Protein AF-A0A7C9CG47-F1 (afdb_monomer)

Foldseek 3Di:
DDDPDDPDPVNVVLVPPPDDDDDDDDDDDDDDPDDDPDDDDDAPCVVLVAPFRLVVQVVVVVVVCPDPDDDPCNSSVVRVVVRVVVVQLCVQLVVQCVVVVHPDRDPVSSVCSVVVDD

InterPro domains:
  IPR002119 Histone H2A [PR00620] (40-62)
  IPR002119 Histone H2A [PR00620] (69-84)
  IPR002119 Histone H2A [PR00620] (84-97)
  IPR002119 Histone H2A [PR00620] (98-112)
  IPR002119 Histone H2A [PTHR23430] (24-118)
  IPR002119 Histone H2A [SM00414] (29-118)
  IPR007125 Core Histone H2A/H2B/H3 domain [PF00125] (38-115)
  IPR009072 Histone-fold [G3DSA:1.10.20.10] (27-118)
  IPR009072 Histone-fold [SSF47113] (26-118)
  IPR032458 Histone H2A conserved site [PS00046] (48-54)
  IPR061508 Histone H2A, histone fold [cd00074] (42-118)

Secondary structure (DSSP, 8-state):
--------HHHHHHHS--S----PPPP--------S-PPPPPPHHHHHT-SS-HHHHHHHHHHTTSSSS--SSHHHHHHHHHHHHHHHHHHHHHHHHHHTT-SS--HHHHHHHHHH--

Structure (mmCIF, N/CA/C/O backbone):
data_AF-A0A7C9CG47-F1
#
_entry.id   AF-A0A7C9CG47-F1
#
loop_
_atom_site.group_PDB
_atom_site.id
_atom_site.type_symbol
_atom_site.label_atom_id
_atom_site.label_alt_id
_atom_site.label_comp_id
_atom_site.label_asym_id
_atom_site.label_entity_id
_atom_site.label_seq_id
_atom_site.pdbx_PDB_ins_code
_atom_site.Cartn_x
_atom_site.Cartn_y
_atom_site.Cartn_z
_atom_site.occupancy
_atom_site.B_iso_or_equiv
_atom_site.auth_seq_id
_atom_site.auth_comp_id
_atom_site.auth_asym_id
_atom_site.auth_atom_id
_atom_site.pdbx_PDB_model_num
ATOM 1 N N . THR A 1 1 ? 18.712 20.660 28.683 1.00 41.97 1 THR A N 1
ATOM 2 C CA . THR A 1 1 ? 17.447 19.962 29.006 1.00 41.97 1 THR A CA 1
ATOM 3 C C . THR A 1 1 ? 16.340 20.671 28.264 1.00 41.97 1 THR A C 1
ATOM 5 O O . THR A 1 1 ? 16.331 21.889 28.309 1.00 41.97 1 THR A O 1
ATOM 8 N N . LEU A 1 2 ? 15.448 19.920 27.609 1.00 40.41 2 LEU A N 1
ATOM 9 C CA . LEU A 1 2 ? 14.334 20.372 26.754 1.00 40.41 2 LEU A CA 1
ATOM 10 C C . LEU A 1 2 ? 14.642 20.391 25.244 1.00 40.41 2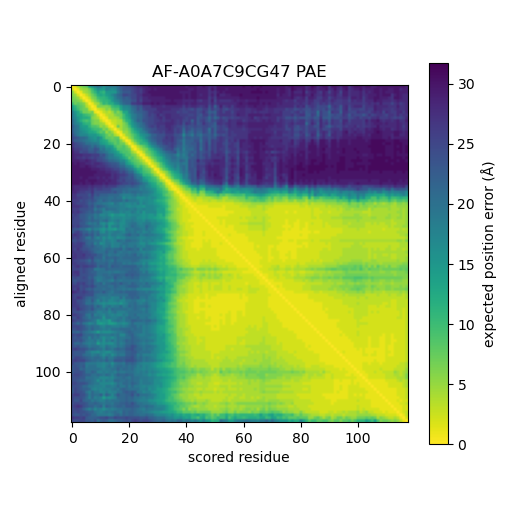 LEU A C 1
ATOM 12 O O . LEU A 1 2 ? 15.723 20.772 24.818 1.00 40.41 2 LEU A O 1
ATOM 16 N N . PHE A 1 3 ? 13.644 19.945 24.476 1.00 37.84 3 PHE A N 1
ATOM 17 C CA . PHE A 1 3 ? 13.594 19.740 23.023 1.00 37.84 3 PHE A CA 1
ATOM 18 C C . PHE A 1 3 ? 14.289 18.498 22.442 1.00 37.84 3 PHE A C 1
ATOM 20 O O . PHE A 1 3 ? 15.214 18.577 21.641 1.00 37.84 3 PHE A O 1
ATOM 27 N N . ARG A 1 4 ? 13.703 17.320 22.702 1.00 45.50 4 ARG A N 1
ATOM 28 C CA . ARG A 1 4 ? 13.650 16.269 21.674 1.00 45.50 4 ARG A CA 1
ATOM 29 C C . ARG A 1 4 ? 12.192 16.004 21.318 1.00 45.50 4 ARG A C 1
ATOM 31 O O . ARG A 1 4 ? 11.478 15.259 21.979 1.00 45.50 4 ARG A O 1
ATOM 38 N N . SER A 1 5 ? 11.776 16.746 20.299 1.00 40.72 5 SER A N 1
ATOM 39 C CA . SER A 1 5 ? 10.494 16.684 19.615 1.00 40.72 5 SER A CA 1
ATOM 40 C C . SER A 1 5 ? 10.100 15.243 19.282 1.00 40.72 5 SER A C 1
ATOM 42 O O . SER A 1 5 ? 10.870 14.510 18.664 1.00 40.72 5 SER A O 1
ATOM 44 N N . LYS A 1 6 ? 8.905 14.861 19.742 1.00 44.50 6 LYS A N 1
ATOM 45 C CA . LYS A 1 6 ? 7.902 14.02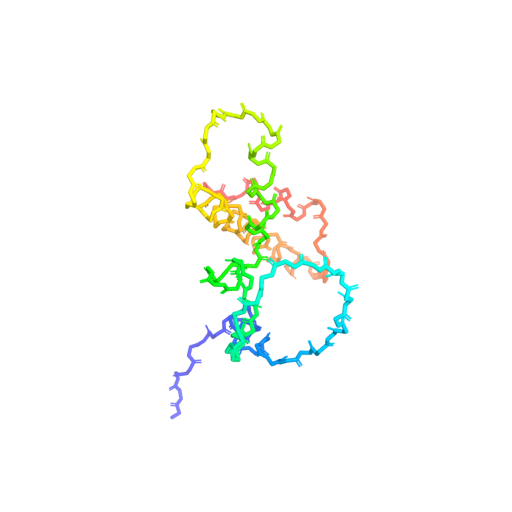4 19.066 1.00 44.50 6 LYS A CA 1
ATOM 46 C C . LYS A 1 6 ? 8.423 13.191 17.876 1.00 44.50 6 LYS A C 1
ATOM 48 O O . LYS A 1 6 ? 8.046 13.433 16.735 1.00 44.50 6 LYS A O 1
ATOM 53 N N . LYS A 1 7 ? 9.237 12.161 18.136 1.00 47.50 7 LYS A N 1
ATOM 54 C CA . LYS A 1 7 ? 9.353 11.022 17.214 1.00 47.50 7 LYS A CA 1
ATOM 55 C C . LYS A 1 7 ? 8.089 10.187 17.405 1.00 47.50 7 LYS A C 1
ATOM 57 O O . LYS A 1 7 ? 7.902 9.563 18.448 1.00 47.50 7 LYS A O 1
ATOM 62 N N . THR A 1 8 ? 7.196 10.241 16.426 1.00 43.75 8 THR A N 1
ATOM 63 C CA . THR A 1 8 ? 6.072 9.314 16.299 1.00 43.75 8 THR A CA 1
ATOM 64 C C . THR A 1 8 ? 6.596 7.873 16.415 1.00 43.75 8 THR A C 1
ATOM 66 O O . THR A 1 8 ? 7.671 7.562 15.889 1.00 43.75 8 THR A O 1
ATOM 69 N N . PRO A 1 9 ? 5.884 6.966 17.107 1.00 50.19 9 PRO A N 1
ATOM 70 C CA . PRO A 1 9 ? 6.359 5.595 17.312 1.00 50.19 9 PRO A CA 1
ATOM 71 C C . PRO A 1 9 ? 6.535 4.820 15.994 1.00 50.19 9 PRO A C 1
ATOM 73 O O . PRO A 1 9 ? 7.292 3.855 15.950 1.00 50.19 9 PRO A O 1
ATOM 76 N N . PHE A 1 10 ? 5.907 5.273 14.904 1.00 47.38 10 PHE A N 1
ATOM 77 C CA . PHE A 1 10 ? 6.063 4.689 13.572 1.00 47.38 10 PHE A CA 1
ATOM 78 C C . PHE A 1 10 ? 7.439 4.948 12.938 1.00 47.38 10 PHE A C 1
ATOM 80 O O . PHE A 1 10 ? 7.981 4.056 12.289 1.00 47.38 10 PHE A O 1
ATOM 87 N N . ALA A 1 11 ? 8.056 6.114 13.169 1.00 47.50 11 ALA A N 1
ATOM 88 C CA . ALA A 1 11 ? 9.354 6.446 12.571 1.00 47.50 11 ALA A CA 1
ATOM 89 C C . ALA A 1 11 ? 10.523 5.681 13.220 1.00 47.50 11 ALA A C 1
ATOM 91 O O . ALA A 1 11 ? 11.496 5.345 12.551 1.00 47.50 11 ALA A O 1
ATOM 92 N N . ILE A 1 12 ? 10.421 5.357 14.515 1.00 48.59 12 ILE A N 1
ATOM 93 C CA . ILE A 1 12 ? 11.455 4.590 15.234 1.00 48.59 12 ILE A CA 1
ATOM 94 C C . ILE A 1 12 ? 11.430 3.110 14.826 1.00 48.59 12 ILE A C 1
ATOM 96 O O . ILE A 1 12 ? 12.478 2.471 14.766 1.00 48.59 12 ILE A O 1
ATOM 100 N N . LEU A 1 13 ? 10.256 2.570 14.483 1.00 47.31 13 LEU A N 1
ATOM 101 C CA . LEU A 1 13 ? 10.136 1.178 14.046 1.00 47.31 13 LEU A CA 1
ATOM 102 C C . LEU A 1 13 ? 10.713 0.940 12.638 1.00 47.31 13 LEU A C 1
ATOM 104 O O . LEU A 1 13 ? 11.102 -0.182 12.321 1.00 47.31 13 LEU A O 1
ATOM 108 N N . LEU A 1 14 ? 10.799 1.985 11.808 1.00 50.12 14 LEU A N 1
ATOM 109 C CA . LEU A 1 14 ? 11.407 1.909 10.477 1.00 50.12 14 LEU A CA 1
ATOM 110 C C . LEU A 1 14 ? 12.948 1.899 10.541 1.00 50.12 14 LEU A C 1
ATOM 112 O O . LEU A 1 14 ? 13.593 1.293 9.692 1.00 50.12 14 LEU A O 1
ATOM 116 N N . GLU A 1 15 ? 13.536 2.525 11.566 1.00 43.88 15 GLU A N 1
ATOM 117 C CA . GLU A 1 15 ? 14.994 2.647 11.740 1.00 43.88 15 GLU A CA 1
ATOM 118 C C . GLU A 1 15 ? 15.625 1.366 12.340 1.00 43.88 15 GLU A C 1
ATOM 120 O O . GLU A 1 15 ? 16.807 1.105 12.139 1.00 43.88 15 GLU A O 1
ATOM 125 N N . LEU A 1 16 ? 14.833 0.526 13.025 1.00 41.28 16 LEU A N 1
ATOM 126 C CA . LEU A 1 16 ? 15.302 -0.652 13.781 1.00 41.28 16 LEU A CA 1
ATOM 127 C C . LEU A 1 16 ? 15.083 -2.018 13.102 1.00 41.28 16 LEU A C 1
ATOM 129 O O . LEU A 1 16 ? 15.529 -3.034 13.628 1.00 41.28 16 LEU A O 1
ATOM 133 N N . ALA A 1 17 ? 14.427 -2.087 11.940 1.00 44.41 17 ALA A N 1
ATOM 134 C CA . ALA A 1 17 ? 14.085 -3.363 11.292 1.00 44.41 17 ALA A CA 1
ATOM 135 C C . ALA A 1 17 ? 15.048 -3.791 10.161 1.00 44.41 17 ALA A C 1
ATOM 137 O O . ALA A 1 17 ? 14.662 -4.565 9.281 1.00 44.41 17 ALA A O 1
ATOM 138 N N . MET A 1 18 ? 16.292 -3.297 10.154 1.00 49.38 18 MET A N 1
ATOM 139 C CA . MET A 1 18 ? 17.289 -3.605 9.114 1.00 49.38 18 MET A CA 1
ATOM 140 C C . MET A 1 18 ? 18.411 -4.560 9.546 1.00 49.38 18 MET A C 1
ATOM 142 O O . MET A 1 18 ? 19.398 -4.677 8.821 1.00 49.38 18 MET A O 1
ATOM 146 N N . ASP A 1 19 ? 18.238 -5.319 10.633 1.00 41.38 19 ASP A N 1
ATOM 147 C CA . ASP A 1 19 ? 19.181 -6.380 10.999 1.00 41.38 19 ASP A CA 1
ATOM 148 C C . ASP A 1 19 ? 18.699 -7.786 10.604 1.00 41.38 19 ASP A C 1
ATOM 150 O O . ASP A 1 19 ? 17.600 -8.251 10.900 1.00 41.38 19 ASP A O 1
ATOM 154 N N . SER A 1 20 ? 19.589 -8.436 9.858 1.00 46.22 20 SER A N 1
ATOM 155 C CA . SER A 1 20 ? 19.587 -9.784 9.295 1.00 46.22 20 SER A CA 1
ATOM 156 C C . SER A 1 20 ? 18.707 -10.853 9.958 1.00 46.22 20 SER A C 1
ATOM 158 O O . SER A 1 20 ? 18.875 -11.166 11.133 1.00 46.22 20 SER A O 1
ATOM 160 N N . THR A 1 21 ? 17.961 -11.604 9.140 1.00 36.50 21 THR A N 1
ATOM 161 C CA . THR A 1 21 ? 17.659 -13.019 9.420 1.00 36.50 21 THR A CA 1
ATOM 162 C C . THR A 1 21 ? 17.827 -13.870 8.159 1.00 36.50 21 THR A C 1
ATOM 164 O O . THR A 1 21 ? 17.331 -13.561 7.075 1.00 36.50 21 THR A O 1
ATOM 167 N N . GLY A 1 22 ? 18.642 -14.919 8.292 1.00 41.53 22 GLY A N 1
ATOM 168 C CA . GLY A 1 22 ? 18.981 -15.864 7.235 1.00 41.53 22 GLY A CA 1
ATOM 169 C C . GLY A 1 22 ? 17.857 -16.854 6.926 1.00 41.53 22 GLY A C 1
ATOM 170 O O . GLY A 1 22 ? 17.050 -17.204 7.780 1.00 41.53 22 GLY A O 1
ATOM 171 N N . GLY A 1 23 ? 17.846 -17.353 5.688 1.00 34.09 23 GLY A N 1
ATOM 172 C CA . GLY A 1 23 ? 16.915 -18.382 5.226 1.00 34.09 23 GLY A CA 1
ATOM 173 C C . GLY A 1 23 ? 17.447 -19.113 3.991 1.00 34.09 23 GLY A C 1
ATOM 174 O O . GLY A 1 23 ? 17.855 -18.490 3.016 1.00 34.09 23 GLY A O 1
ATOM 175 N N . LYS A 1 24 ? 17.479 -20.448 4.083 1.00 39.62 24 LYS A N 1
ATOM 176 C CA . LYS A 1 24 ? 18.140 -21.439 3.211 1.00 39.62 24 LYS A CA 1
ATOM 177 C C . LYS A 1 24 ? 17.923 -21.254 1.699 1.00 39.62 24 LYS A C 1
ATOM 179 O O . LYS A 1 24 ? 16.797 -21.198 1.210 1.00 39.62 24 LYS A O 1
ATOM 184 N N . ALA A 1 25 ? 19.025 -21.312 0.948 1.00 38.38 25 ALA A N 1
ATOM 185 C CA . ALA A 1 25 ? 19.037 -21.399 -0.509 1.00 38.38 25 ALA A CA 1
ATOM 186 C C . ALA A 1 25 ? 18.516 -22.767 -0.995 1.00 38.38 25 ALA A C 1
ATOM 188 O O . ALA A 1 25 ? 19.114 -23.802 -0.700 1.00 38.38 25 ALA A O 1
ATOM 189 N N . LYS A 1 26 ? 17.436 -22.782 -1.790 1.00 43.19 26 LYS A N 1
ATOM 190 C CA . LYS A 1 26 ? 17.081 -23.937 -2.629 1.00 43.19 26 LYS A CA 1
ATOM 191 C C . LYS A 1 26 ? 17.824 -23.833 -3.963 1.00 43.19 26 LYS A C 1
ATOM 193 O O . LYS A 1 26 ? 17.661 -22.871 -4.709 1.00 43.19 26 LYS A O 1
ATOM 198 N N . LYS A 1 27 ? 18.663 -24.836 -4.222 1.00 44.06 27 LYS A N 1
ATOM 199 C CA . LYS A 1 27 ? 19.466 -25.036 -5.433 1.00 44.06 27 LYS A CA 1
ATOM 200 C C . LYS A 1 27 ? 18.552 -25.510 -6.573 1.00 44.06 27 LYS A C 1
ATOM 202 O O . LYS A 1 27 ? 17.894 -26.534 -6.434 1.00 44.06 27 LYS A O 1
ATOM 207 N N . GLY A 1 28 ? 18.532 -24.777 -7.683 1.00 39.66 28 GLY A N 1
ATOM 208 C CA . GLY A 1 28 ? 17.949 -25.177 -8.967 1.00 39.66 28 GLY A CA 1
ATOM 209 C C . GLY A 1 28 ? 18.951 -24.839 -10.071 1.00 39.66 28 GLY A C 1
ATOM 210 O 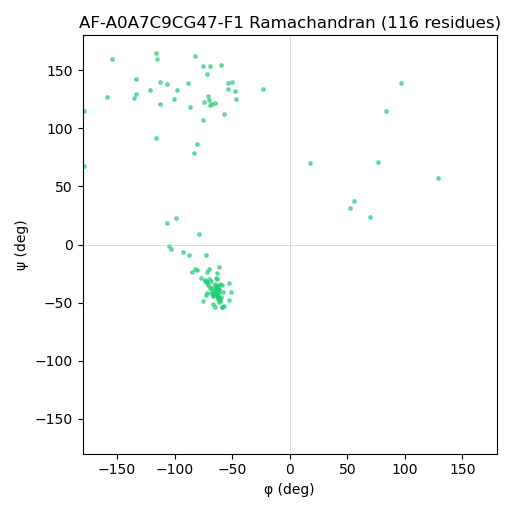O . GLY A 1 28 ? 19.540 -23.759 -10.052 1.00 39.66 28 GLY A O 1
ATOM 211 N N . ALA A 1 29 ? 19.241 -25.812 -10.928 1.00 47.31 29 ALA A N 1
ATOM 212 C CA . ALA A 1 29 ? 20.440 -25.890 -11.754 1.00 47.31 29 ALA A CA 1
ATOM 213 C C . ALA A 1 29 ? 20.401 -25.069 -13.061 1.00 47.31 29 ALA A C 1
ATOM 215 O O . ALA A 1 29 ? 19.340 -24.763 -13.591 1.00 47.31 29 ALA A O 1
ATOM 216 N N . ALA A 1 30 ? 21.620 -24.856 -13.581 1.00 49.66 30 ALA A N 1
ATOM 217 C CA . ALA A 1 30 ? 22.028 -24.539 -14.956 1.00 49.66 30 ALA A CA 1
ATOM 218 C C . ALA A 1 30 ? 21.978 -23.073 -15.450 1.00 49.66 30 ALA A C 1
ATOM 220 O O . ALA A 1 30 ? 20.923 -22.494 -15.680 1.00 49.66 30 ALA A O 1
ATOM 221 N N . GLY A 1 31 ? 23.175 -22.526 -15.744 1.00 51.31 31 GLY A N 1
ATOM 222 C CA . GLY A 1 31 ? 23.349 -21.666 -16.925 1.00 51.31 31 GLY A CA 1
ATOM 223 C C . GLY A 1 31 ? 23.998 -20.279 -16.784 1.00 51.31 31 GLY A C 1
ATOM 224 O O . GLY A 1 31 ? 23.383 -19.313 -17.213 1.00 51.31 31 GLY A O 1
ATOM 225 N N . ARG A 1 32 ? 25.236 -20.151 -16.271 1.00 55.53 32 ARG A N 1
ATOM 226 C CA . ARG A 1 32 ? 26.307 -19.276 -16.839 1.00 55.53 32 ARG A CA 1
ATOM 227 C C . ARG A 1 32 ? 27.591 -19.409 -15.999 1.00 55.53 32 ARG A C 1
ATOM 229 O O . ARG A 1 32 ? 27.605 -19.019 -14.830 1.00 55.53 32 ARG A O 1
ATOM 236 N N . LYS A 1 33 ? 28.665 -19.947 -16.590 1.00 55.22 33 LYS A N 1
ATOM 237 C CA . LYS A 1 33 ? 30.034 -19.828 -16.060 1.00 55.22 33 LYS A CA 1
ATOM 238 C C . LYS A 1 33 ? 30.450 -18.355 -16.173 1.00 55.22 33 LYS A C 1
ATOM 240 O O . LYS A 1 33 ? 30.413 -17.788 -17.257 1.00 55.22 33 LYS A O 1
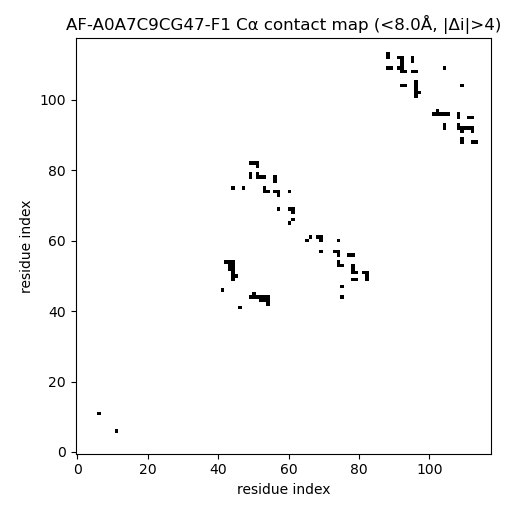ATOM 245 N N . GLY A 1 34 ? 30.781 -17.756 -15.037 1.00 55.41 34 GLY A N 1
ATOM 246 C CA . GLY A 1 34 ? 31.189 -16.361 -14.868 1.00 55.41 34 GLY A CA 1
ATOM 247 C C . GLY A 1 34 ? 31.505 -16.163 -13.390 1.00 55.41 34 GLY A C 1
ATOM 248 O O . GLY A 1 34 ? 30.706 -15.602 -12.642 1.00 55.41 34 GLY A O 1
ATOM 249 N N . GLY A 1 35 ? 32.577 -16.824 -12.948 1.00 63.06 35 GLY A N 1
ATOM 250 C CA . GLY A 1 35 ? 32.929 -17.038 -11.547 1.00 63.06 35 GLY A CA 1
ATOM 251 C C . GLY A 1 35 ? 33.671 -15.853 -10.944 1.00 63.06 35 GLY A C 1
ATOM 252 O O . GLY A 1 35 ? 34.882 -15.900 -10.798 1.00 63.06 35 GLY A O 1
ATOM 253 N N . GLY A 1 36 ? 32.929 -14.812 -10.580 1.00 75.19 36 GLY A N 1
ATOM 254 C CA . GLY A 1 36 ? 33.331 -13.862 -9.543 1.00 75.19 36 GLY A CA 1
ATOM 255 C C . GLY A 1 36 ? 32.360 -13.956 -8.360 1.00 75.19 36 GLY A C 1
ATOM 256 O O . GLY A 1 36 ? 31.241 -14.459 -8.540 1.00 75.19 36 GLY A O 1
ATOM 257 N N . PRO A 1 37 ? 32.736 -13.500 -7.152 1.00 75.06 37 PRO A N 1
ATOM 258 C CA . PRO A 1 37 ? 31.827 -13.480 -6.011 1.00 75.06 37 PRO A CA 1
ATOM 259 C C . PRO A 1 37 ? 30.571 -12.669 -6.362 1.00 75.06 37 PRO A C 1
ATOM 261 O O . PRO A 1 37 ? 30.616 -11.458 -6.581 1.00 75.06 37 PRO A O 1
ATOM 264 N N . LYS A 1 38 ? 29.425 -13.353 -6.466 1.00 79.75 38 LYS A N 1
ATOM 265 C CA . LYS A 1 38 ? 28.146 -12.709 -6.776 1.00 79.75 38 LYS A CA 1
ATOM 266 C C . LYS A 1 38 ? 27.711 -11.882 -5.572 1.00 79.75 38 LYS A C 1
ATOM 268 O O . LYS A 1 38 ? 27.562 -12.416 -4.474 1.00 79.75 38 LYS A O 1
ATOM 273 N N . LYS A 1 39 ? 27.459 -10.588 -5.794 1.00 84.94 39 LYS A N 1
ATOM 274 C CA . LYS A 1 39 ? 26.800 -9.732 -4.799 1.00 84.94 39 LYS A CA 1
ATOM 275 C C . LYS A 1 39 ? 25.485 -10.388 -4.374 1.00 84.94 39 LYS A C 1
ATOM 277 O O . LYS A 1 39 ? 24.766 -10.935 -5.216 1.00 84.94 39 LYS A O 1
ATOM 282 N N . LYS A 1 40 ? 25.181 -10.339 -3.073 1.00 90.31 40 LYS A N 1
ATOM 283 C CA . LYS A 1 40 ? 23.920 -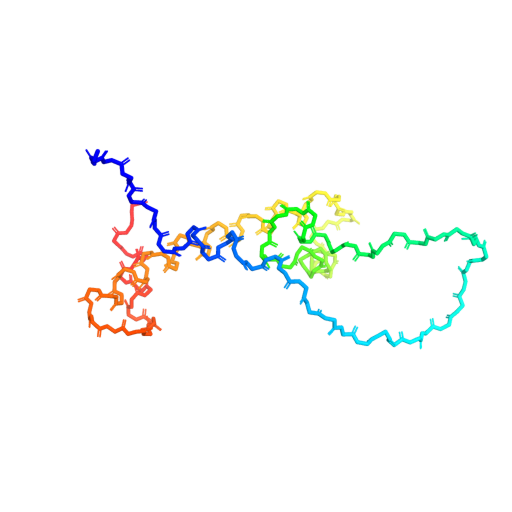10.866 -2.538 1.00 90.31 40 LYS A CA 1
ATOM 284 C C . LYS A 1 40 ? 22.751 -10.229 -3.308 1.00 90.31 40 LYS A C 1
ATOM 286 O O . LYS A 1 40 ? 22.777 -9.018 -3.538 1.00 90.31 40 LYS A O 1
ATOM 291 N N . PRO A 1 41 ? 21.752 -11.013 -3.744 1.00 89.88 41 PRO A N 1
ATOM 292 C CA . PRO A 1 41 ? 20.615 -10.463 -4.465 1.00 89.88 41 PRO A CA 1
ATOM 293 C C . PRO A 1 41 ? 19.820 -9.540 -3.536 1.00 89.88 41 PRO A C 1
ATOM 295 O O . PRO A 1 41 ? 19.344 -9.969 -2.488 1.00 89.88 41 PRO A O 1
ATOM 298 N N . VAL A 1 42 ? 19.664 -8.279 -3.932 1.00 94.31 42 VAL A N 1
ATOM 299 C CA . VAL A 1 42 ? 18.809 -7.306 -3.239 1.00 94.31 42 VAL A CA 1
ATOM 300 C C . VAL A 1 42 ? 17.473 -7.240 -3.970 1.00 94.31 42 VAL A C 1
ATOM 302 O O . VAL A 1 42 ? 17.428 -7.177 -5.202 1.00 94.31 42 VAL A O 1
ATOM 305 N N . SER A 1 43 ? 16.371 -7.290 -3.223 1.00 95.94 43 SER A N 1
ATOM 306 C CA . SER A 1 43 ? 15.038 -7.214 -3.819 1.00 95.94 43 SER A CA 1
ATOM 307 C C . SER A 1 43 ? 14.776 -5.814 -4.388 1.00 95.94 43 SER A C 1
ATOM 309 O O . SER A 1 43 ? 15.324 -4.816 -3.922 1.00 95.94 43 SER A O 1
ATOM 311 N N . ARG A 1 44 ? 13.903 -5.717 -5.398 1.00 96.00 44 ARG A N 1
ATOM 312 C CA . ARG A 1 44 ? 13.518 -4.413 -5.965 1.00 96.00 44 ARG A CA 1
ATOM 313 C C . ARG A 1 44 ? 12.794 -3.513 -4.959 1.00 96.00 44 ARG A C 1
ATOM 315 O O . ARG A 1 44 ? 12.936 -2.307 -5.069 1.00 96.00 44 ARG A O 1
ATOM 322 N N . SER A 1 45 ? 12.067 -4.096 -4.002 1.00 97.19 45 SER A N 1
ATOM 323 C CA . SER A 1 45 ? 11.426 -3.358 -2.905 1.00 97.19 45 SER A CA 1
ATOM 324 C C . SER A 1 45 ? 12.465 -2.739 -1.974 1.00 97.19 45 SER A C 1
ATOM 326 O O . SER A 1 45 ? 12.461 -1.529 -1.794 1.00 97.19 45 SER A O 1
ATOM 328 N N . VAL A 1 46 ? 13.436 -3.533 -1.503 1.00 97.06 46 VAL A N 1
ATOM 329 C CA . VAL A 1 46 ? 14.522 -3.039 -0.637 1.00 97.06 46 VAL A CA 1
ATOM 330 C C . VAL A 1 46 ? 15.355 -1.978 -1.355 1.00 97.06 46 VAL A C 1
ATOM 332 O O . VAL A 1 46 ? 15.671 -0.950 -0.773 1.00 97.06 46 VAL A O 1
ATOM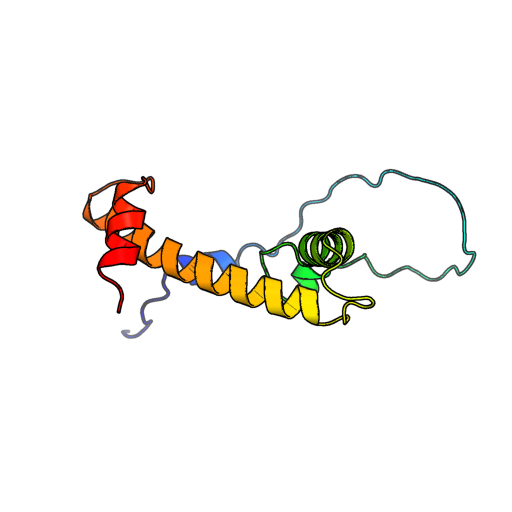 335 N N . LYS A 1 47 ? 15.658 -2.174 -2.646 1.00 96.31 47 LYS A N 1
ATOM 336 C CA . LYS A 1 47 ? 16.391 -1.177 -3.443 1.00 96.31 47 LYS A CA 1
ATOM 337 C C . LYS A 1 47 ? 15.621 0.144 -3.614 1.00 96.31 47 LYS A C 1
ATOM 339 O O . LYS A 1 47 ? 16.254 1.175 -3.798 1.00 96.31 47 LYS A O 1
ATOM 344 N N . ALA A 1 48 ? 14.289 0.099 -3.601 1.00 96.56 48 ALA A N 1
ATOM 345 C CA . ALA A 1 48 ? 13.426 1.271 -3.730 1.00 96.56 48 ALA A CA 1
ATOM 346 C C . ALA A 1 48 ? 13.019 1.889 -2.380 1.00 96.56 48 ALA A C 1
ATOM 348 O O . ALA A 1 48 ? 12.381 2.933 -2.385 1.00 96.56 48 ALA A O 1
ATOM 349 N N . GLY A 1 49 ? 13.354 1.257 -1.248 1.00 97.25 49 GLY A N 1
ATOM 350 C CA . GLY A 1 49 ? 12.925 1.711 0.078 1.00 97.25 49 GLY A CA 1
ATOM 351 C C . GLY A 1 49 ? 11.428 1.531 0.354 1.00 97.25 49 GLY A C 1
ATOM 352 O O . GLY A 1 49 ? 10.883 2.250 1.177 1.00 97.25 49 GLY A O 1
ATOM 353 N N . LEU A 1 50 ? 10.766 0.596 -0.335 1.00 97.62 50 LEU A N 1
ATOM 354 C CA . LEU A 1 50 ? 9.322 0.363 -0.220 1.00 97.62 50 LEU A CA 1
ATOM 355 C C . LEU A 1 50 ? 9.031 -0.928 0.548 1.00 97.62 50 LEU A C 1
ATOM 357 O O . LEU A 1 50 ? 9.658 -1.962 0.284 1.00 97.62 50 LEU A O 1
ATOM 361 N N . GLN A 1 51 ? 8.035 -0.896 1.434 1.00 97.69 51 GLN A N 1
ATOM 362 C CA . GLN A 1 51 ? 7.474 -2.093 2.066 1.00 97.69 51 GLN A CA 1
ATOM 363 C C . GLN A 1 51 ? 6.650 -2.914 1.068 1.00 97.69 51 GLN A C 1
ATOM 365 O O . GLN A 1 51 ? 6.622 -4.150 1.112 1.00 97.69 51 GLN A O 1
ATOM 370 N N . PHE A 1 52 ? 5.996 -2.248 0.114 1.00 97.75 52 PHE A N 1
ATOM 371 C CA . PHE A 1 52 ? 5.142 -2.910 -0.859 1.00 97.75 52 PHE A CA 1
ATOM 372 C C . PHE A 1 52 ? 5.956 -3.721 -1.889 1.00 97.75 52 PHE A C 1
ATOM 374 O O . PHE A 1 52 ? 7.077 -3.370 -2.287 1.00 97.75 52 PHE A O 1
ATOM 381 N N . PRO A 1 53 ? 5.418 -4.859 -2.370 1.00 97.94 53 PRO A N 1
ATOM 382 C CA . PRO A 1 53 ? 6.164 -5.796 -3.203 1.00 97.94 53 PRO A CA 1
ATOM 383 C C . PRO A 1 53 ? 6.229 -5.350 -4.677 1.00 97.94 53 PRO A C 1
ATOM 385 O O . PRO A 1 53 ? 5.472 -5.838 -5.523 1.00 97.94 53 PRO A O 1
ATOM 388 N N . VAL A 1 54 ? 7.218 -4.519 -5.026 1.00 98.19 54 VAL A N 1
ATOM 389 C CA . VAL A 1 54 ? 7.493 -4.023 -6.394 1.00 98.19 54 VAL A CA 1
ATOM 390 C C . VAL A 1 54 ? 7.559 -5.166 -7.415 1.00 98.19 54 VAL A C 1
ATOM 392 O O . VAL A 1 54 ? 7.037 -5.084 -8.530 1.00 98.19 54 VAL A O 1
ATOM 395 N N . GLY A 1 55 ? 8.186 -6.285 -7.035 1.00 97.25 55 GLY A N 1
ATOM 396 C CA . GLY A 1 55 ? 8.313 -7.458 -7.900 1.00 97.25 55 GLY A CA 1
ATOM 397 C C . GLY A 1 55 ? 6.971 -8.091 -8.277 1.00 97.25 55 GLY A C 1
ATOM 398 O O . GLY A 1 55 ? 6.776 -8.483 -9.430 1.00 97.25 55 GLY A O 1
ATOM 399 N N . ARG A 1 56 ? 6.039 -8.154 -7.318 1.00 98.06 56 ARG A N 1
ATOM 400 C CA . ARG A 1 56 ? 4.695 -8.719 -7.496 1.00 98.06 56 ARG A CA 1
ATOM 401 C C . ARG A 1 56 ? 3.827 -7.797 -8.343 1.00 98.06 56 ARG A C 1
ATOM 403 O O . ARG A 1 56 ? 3.177 -8.276 -9.267 1.00 98.06 56 ARG A O 1
ATOM 410 N N . ILE A 1 57 ? 3.890 -6.494 -8.079 1.00 97.69 57 ILE A N 1
ATOM 411 C CA . ILE A 1 57 ? 3.163 -5.469 -8.833 1.00 97.69 57 ILE A CA 1
ATOM 412 C C . ILE A 1 57 ? 3.591 -5.490 -10.302 1.00 97.69 57 ILE A C 1
ATOM 414 O O . ILE A 1 57 ? 2.748 -5.607 -11.186 1.00 97.69 57 ILE A O 1
ATOM 418 N N . GLY A 1 58 ? 4.897 -5.534 -10.586 1.00 97.38 58 GLY A N 1
ATOM 419 C CA . GLY A 1 58 ? 5.386 -5.647 -11.965 1.00 97.38 58 GLY A CA 1
ATOM 420 C C . GLY A 1 58 ? 4.921 -6.913 -12.691 1.00 97.38 58 GLY A C 1
ATOM 421 O O . GLY A 1 58 ? 4.671 -6.877 -13.894 1.00 97.38 58 GLY A O 1
ATOM 422 N N . ARG A 1 59 ? 4.767 -8.035 -11.976 1.00 97.56 59 ARG A N 1
ATOM 42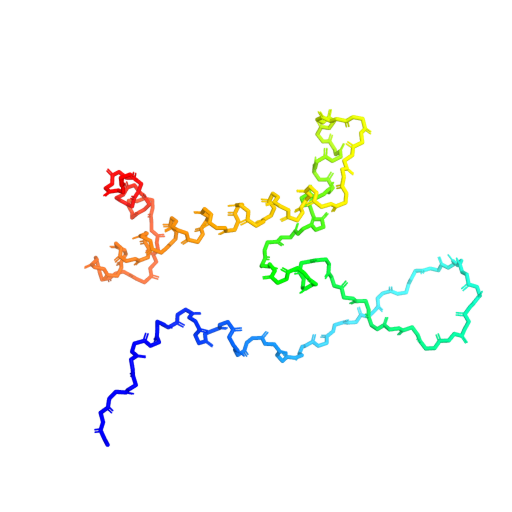3 C CA . ARG A 1 59 ? 4.188 -9.263 -12.542 1.00 97.56 59 ARG A CA 1
ATOM 424 C C . ARG A 1 59 ? 2.701 -9.087 -12.859 1.00 97.56 59 ARG A C 1
ATOM 426 O O . ARG A 1 59 ? 2.264 -9.540 -13.912 1.00 97.56 59 ARG A O 1
ATOM 433 N N . TYR A 1 60 ? 1.936 -8.440 -11.980 1.00 97.62 60 TYR A N 1
ATOM 434 C CA . TYR A 1 60 ? 0.511 -8.183 -12.204 1.00 97.62 60 TYR A CA 1
ATOM 435 C C . TYR A 1 60 ? 0.258 -7.181 -13.328 1.00 97.62 60 TYR A C 1
ATOM 437 O O . TYR A 1 60 ? -0.617 -7.440 -14.146 1.00 97.62 60 TYR A O 1
ATOM 445 N N . LEU A 1 61 ? 1.086 -6.143 -13.471 1.00 97.00 61 LEU A N 1
ATOM 446 C CA . LEU A 1 61 ? 1.009 -5.221 -14.610 1.00 97.00 61 LEU A CA 1
ATOM 447 C C . LEU A 1 61 ? 1.175 -5.946 -15.955 1.00 97.00 61 LEU A C 1
ATOM 449 O O . LEU A 1 61 ? 0.440 -5.680 -16.899 1.00 97.00 61 LEU A O 1
ATOM 453 N N . LYS A 1 62 ? 2.099 -6.914 -16.036 1.00 95.94 62 LYS A N 1
ATOM 454 C CA . LYS A 1 62 ? 2.282 -7.736 -17.244 1.00 95.94 62 LYS A CA 1
ATOM 455 C C . LYS A 1 62 ? 1.137 -8.726 -17.461 1.00 95.94 62 LYS A C 1
ATOM 457 O O . LYS A 1 62 ? 0.692 -8.901 -18.590 1.00 95.94 62 LYS A O 1
ATOM 462 N N . LYS A 1 63 ? 0.653 -9.371 -16.392 1.00 96.88 63 LYS A N 1
ATOM 463 C CA . LYS A 1 63 ? -0.469 -10.322 -16.471 1.00 96.88 63 LYS A CA 1
ATOM 464 C C . LYS A 1 63 ? -1.771 -9.633 -16.893 1.00 96.88 63 LYS A C 1
ATOM 466 O O . LYS A 1 63 ? -2.538 -10.231 -17.636 1.00 96.88 63 LYS A O 1
ATOM 471 N N . GLY A 1 64 ? -1.991 -8.396 -16.448 1.00 95.94 64 GLY A N 1
ATOM 472 C CA . GLY A 1 64 ? -3.183 -7.608 -16.761 1.00 95.94 64 GLY A CA 1
ATOM 473 C C . GLY A 1 64 ? -3.250 -7.081 -18.195 1.00 95.94 64 GLY A C 1
ATOM 474 O O . GLY A 1 64 ? -4.295 -6.580 -18.583 1.00 95.94 64 GLY A O 1
ATOM 475 N N . ARG A 1 65 ? -2.175 -7.203 -18.993 1.00 94.75 65 ARG A N 1
ATOM 476 C CA . ARG A 1 65 ? -2.120 -6.758 -20.402 1.00 94.75 65 ARG A CA 1
ATOM 477 C C . ARG A 1 65 ? -2.542 -5.290 -20.615 1.00 94.75 65 ARG A C 1
ATOM 479 O O . ARG A 1 65 ? -3.026 -4.945 -21.684 1.00 94.75 65 ARG A O 1
ATOM 486 N N . TYR A 1 66 ? -2.301 -4.419 -19.630 1.00 95.50 66 TYR A N 1
ATOM 487 C CA . TYR A 1 66 ? -2.640 -2.987 -19.706 1.00 95.50 66 TYR A CA 1
ATOM 488 C C . TYR A 1 66 ? -1.877 -2.236 -20.809 1.00 95.50 66 TYR A C 1
ATOM 490 O O . TYR A 1 66 ? -2.326 -1.199 -21.280 1.00 95.50 66 TYR A O 1
ATOM 498 N N . ALA A 1 67 ? -0.711 -2.750 -21.210 1.00 95.50 67 ALA A N 1
ATOM 499 C CA . ALA A 1 67 ? 0.091 -2.235 -22.312 1.00 95.50 67 ALA A CA 1
ATOM 500 C C . ALA A 1 67 ? 0.967 -3.351 -22.904 1.00 95.50 67 ALA A C 1
ATOM 502 O O . ALA A 1 67 ? 1.278 -4.334 -22.225 1.00 95.50 67 ALA A O 1
ATOM 503 N N . GLN A 1 68 ? 1.429 -3.166 -24.147 1.00 94.81 68 GLN A N 1
ATOM 504 C CA . GLN A 1 68 ? 2.361 -4.090 -24.818 1.00 94.81 68 GLN A CA 1
ATOM 505 C C . GLN A 1 68 ? 3.707 -4.202 -24.086 1.00 94.81 68 GLN A C 1
ATOM 507 O O . GLN A 1 68 ? 4.320 -5.269 -24.026 1.00 94.81 68 GLN A O 1
ATOM 512 N N . ARG A 1 69 ? 4.182 -3.097 -23.500 1.00 96.19 69 ARG A N 1
ATOM 513 C C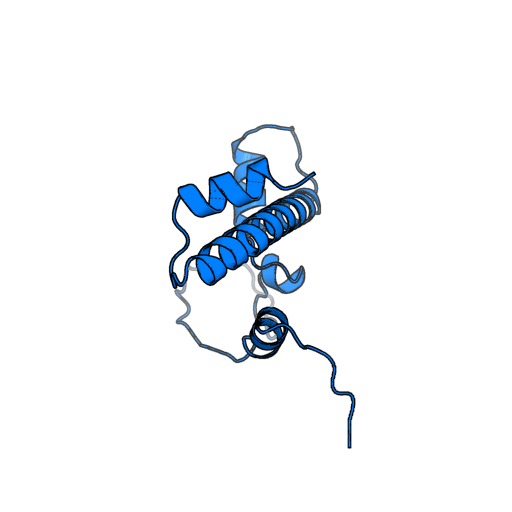A . ARG A 1 69 ? 5.409 -3.038 -22.700 1.00 96.19 69 ARG A CA 1
ATOM 514 C C . ARG A 1 69 ? 5.138 -2.276 -21.411 1.00 96.19 69 ARG A C 1
ATOM 516 O O . ARG A 1 69 ? 4.426 -1.282 -21.408 1.00 96.19 69 ARG A O 1
ATOM 523 N N . VAL A 1 70 ? 5.746 -2.736 -20.322 1.00 95.94 70 VAL A N 1
ATOM 524 C CA . VAL A 1 70 ? 5.695 -2.073 -19.014 1.00 95.94 70 VAL A CA 1
ATOM 525 C C . VAL A 1 70 ? 7.096 -1.569 -18.695 1.00 95.94 70 VAL A C 1
ATOM 527 O O . VAL A 1 70 ? 8.036 -2.368 -18.646 1.00 95.94 70 VAL A O 1
ATOM 530 N N . GLY A 1 71 ? 7.232 -0.256 -18.494 1.00 96.50 71 GLY A N 1
ATOM 531 C CA . GLY A 1 71 ? 8.499 0.380 -18.136 1.00 96.50 71 GLY A CA 1
ATOM 532 C C . GLY A 1 71 ? 9.073 -0.154 -16.819 1.00 96.50 71 GLY A C 1
ATOM 533 O O . GLY A 1 71 ? 8.348 -0.639 -15.949 1.00 96.50 71 GLY A O 1
ATOM 534 N N . THR A 1 72 ? 10.392 -0.060 -16.651 1.00 94.31 72 THR A N 1
ATOM 535 C CA . THR A 1 72 ? 11.092 -0.577 -15.461 1.00 94.31 72 THR A CA 1
ATOM 536 C C . THR A 1 72 ? 10.698 0.155 -14.175 1.00 94.31 72 THR A C 1
ATOM 538 O O . THR A 1 72 ? 10.618 -0.486 -13.126 1.00 94.31 72 THR A O 1
ATOM 541 N N . GLY A 1 73 ? 10.411 1.460 -14.269 1.00 96.75 73 GLY A N 1
ATOM 542 C CA . GLY A 1 73 ? 9.976 2.310 -13.155 1.00 96.75 73 GLY A CA 1
ATOM 543 C C . GLY A 1 73 ? 8.482 2.235 -12.829 1.00 96.75 73 GLY A C 1
ATOM 544 O O . GLY A 1 73 ? 8.102 2.494 -11.692 1.00 96.75 73 GLY A O 1
ATOM 545 N N . ALA A 1 74 ? 7.635 1.800 -13.767 1.00 97.88 74 ALA A N 1
ATOM 546 C CA . ALA A 1 74 ? 6.185 1.716 -13.567 1.00 97.88 74 ALA A CA 1
ATOM 547 C C . ALA A 1 74 ? 5.765 0.927 -12.305 1.00 97.88 74 ALA A C 1
ATOM 549 O O . ALA A 1 74 ? 4.977 1.445 -11.516 1.00 97.88 74 ALA A O 1
ATOM 550 N N . PRO A 1 75 ? 6.298 -0.285 -12.032 1.00 97.88 75 PRO A N 1
ATOM 551 C CA . PRO A 1 75 ? 5.944 -1.003 -10.809 1.00 97.88 75 PRO A CA 1
ATOM 552 C C . PRO A 1 75 ? 6.501 -0.374 -9.529 1.00 97.88 75 PRO A C 1
ATOM 554 O O . PRO A 1 75 ? 5.989 -0.689 -8.463 1.00 97.88 75 PRO A O 1
ATOM 557 N N . VAL A 1 76 ? 7.551 0.451 -9.613 1.00 98.19 76 VAL A N 1
ATOM 558 C CA . VAL A 1 76 ? 8.092 1.174 -8.450 1.00 98.19 76 VAL A CA 1
ATOM 559 C C . VAL A 1 76 ? 7.162 2.328 -8.103 1.00 98.19 76 VAL A C 1
ATOM 561 O O . VAL A 1 76 ? 6.740 2.437 -6.960 1.00 98.19 76 VAL A O 1
ATOM 564 N N . TYR A 1 77 ? 6.777 3.122 -9.106 1.00 98.31 77 TYR A N 1
ATOM 565 C CA . TYR A 1 77 ? 5.865 4.247 -8.922 1.00 98.31 77 TYR A CA 1
ATOM 566 C C 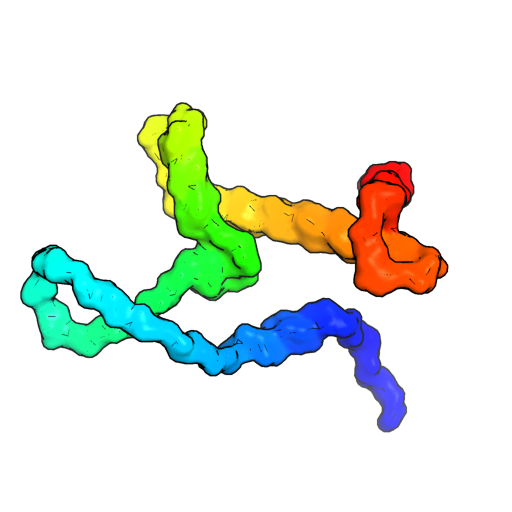. TYR A 1 77 ? 4.505 3.790 -8.385 1.00 98.31 77 TYR A C 1
ATOM 568 O O . TYR A 1 77 ? 4.037 4.295 -7.372 1.00 98.31 77 TYR A O 1
ATOM 576 N N . LEU A 1 78 ? 3.913 2.756 -8.992 1.00 97.94 78 LEU A N 1
ATOM 577 C CA . LEU A 1 78 ? 2.640 2.217 -8.515 1.00 97.94 78 LEU A CA 1
ATOM 578 C C . LEU A 1 78 ? 2.747 1.640 -7.095 1.00 97.94 78 LEU A C 1
ATOM 580 O O . LEU A 1 78 ? 1.828 1.807 -6.303 1.00 97.94 78 LEU A O 1
ATOM 584 N N . ALA A 1 79 ? 3.854 0.973 -6.754 1.00 98.31 79 ALA A N 1
ATOM 585 C CA . ALA A 1 79 ? 4.065 0.486 -5.393 1.00 98.31 79 ALA A CA 1
ATOM 586 C C . ALA A 1 79 ? 4.128 1.635 -4.381 1.00 98.31 79 ALA A C 1
ATOM 588 O O . ALA A 1 79 ? 3.490 1.534 -3.342 1.00 98.31 79 ALA A O 1
ATOM 589 N N . ALA A 1 80 ? 4.840 2.715 -4.710 1.00 98.31 80 ALA A N 1
ATOM 590 C CA . ALA A 1 80 ? 4.962 3.885 -3.850 1.00 98.31 80 ALA A CA 1
ATOM 591 C C . ALA A 1 80 ? 3.607 4.567 -3.611 1.00 98.31 80 ALA A C 1
ATOM 593 O O . ALA A 1 80 ? 3.268 4.854 -2.470 1.00 98.31 80 ALA A O 1
ATOM 594 N N . VAL A 1 81 ? 2.801 4.760 -4.662 1.00 98.38 81 VAL A N 1
ATOM 595 C CA . VAL A 1 81 ? 1.463 5.365 -4.533 1.00 98.38 81 VAL A CA 1
ATOM 596 C C . VAL A 1 81 ? 0.540 4.495 -3.677 1.00 98.38 81 VAL A C 1
ATOM 598 O O . VAL A 1 81 ? -0.143 5.001 -2.795 1.00 98.38 81 VAL A O 1
ATOM 601 N N . LEU A 1 82 ? 0.534 3.177 -3.902 1.00 98.00 82 LEU A N 1
ATOM 602 C CA . LEU A 1 82 ? -0.283 2.260 -3.105 1.00 98.00 82 LEU A CA 1
ATOM 603 C C . LEU A 1 82 ? 0.163 2.207 -1.637 1.00 98.00 82 LEU A C 1
ATOM 605 O O . LEU A 1 82 ? -0.683 2.101 -0.755 1.00 98.00 82 LEU A O 1
ATOM 609 N N . GLU A 1 83 ? 1.470 2.263 -1.381 1.00 98.19 83 GLU A N 1
ATOM 610 C CA . GLU A 1 83 ? 2.026 2.293 -0.027 1.00 98.19 83 GLU A CA 1
ATOM 611 C C . GLU A 1 83 ? 1.668 3.592 0.693 1.00 98.19 83 GLU A C 1
ATOM 613 O O . GLU A 1 83 ? 1.226 3.539 1.836 1.00 98.19 83 GLU A O 1
ATOM 618 N N . TYR A 1 84 ? 1.775 4.729 0.001 1.00 97.94 84 TYR A N 1
ATOM 619 C CA . TYR A 1 84 ? 1.388 6.037 0.522 1.00 97.94 84 TYR A CA 1
ATOM 620 C C . TYR A 1 84 ? -0.093 6.077 0.923 1.00 97.94 84 TYR A C 1
ATOM 622 O O . TYR A 1 84 ? -0.407 6.342 2.079 1.00 97.94 84 TYR A O 1
ATOM 630 N N . LEU A 1 85 ? -1.001 5.710 0.012 1.00 97.31 85 LEU A N 1
ATOM 631 C CA . LEU A 1 85 ? -2.441 5.712 0.296 1.00 97.31 85 LEU A CA 1
ATOM 632 C C . LEU A 1 85 ? -2.814 4.740 1.423 1.00 97.31 85 LEU A C 1
ATOM 634 O O . LEU A 1 85 ? -3.676 5.034 2.248 1.00 97.31 85 LEU A O 1
ATOM 638 N N . ALA A 1 86 ? -2.174 3.568 1.471 1.00 97.31 86 ALA A N 1
ATOM 639 C CA . ALA A 1 86 ? -2.408 2.616 2.549 1.00 97.31 86 ALA A CA 1
ATOM 640 C C . ALA A 1 86 ? -1.912 3.151 3.898 1.00 97.31 86 ALA A C 1
ATOM 642 O O . ALA A 1 86 ? -2.587 2.941 4.903 1.00 97.31 86 ALA A O 1
ATOM 643 N N . ALA A 1 87 ? -0.758 3.822 3.928 1.00 97.44 87 ALA A N 1
ATOM 644 C CA . ALA A 1 87 ? -0.221 4.428 5.139 1.00 97.44 87 ALA A CA 1
ATOM 645 C C . ALA A 1 87 ? -1.160 5.514 5.682 1.00 97.44 87 ALA A C 1
ATOM 647 O O . ALA A 1 87 ? -1.503 5.450 6.858 1.00 97.44 87 ALA A O 1
ATOM 648 N N . GLU A 1 88 ? -1.647 6.410 4.820 1.00 96.25 88 GLU A N 1
ATOM 649 C CA . GLU A 1 88 ? -2.567 7.497 5.187 1.00 96.25 88 GLU A CA 1
ATOM 650 C C . GLU A 1 88 ? -3.849 6.956 5.843 1.00 96.25 88 GLU A C 1
ATOM 652 O O . GLU A 1 88 ? -4.184 7.269 6.987 1.00 96.25 88 GLU A O 1
ATOM 657 N N . VAL A 1 89 ? -4.523 6.016 5.168 1.00 96.50 89 VAL A N 1
ATOM 658 C CA . VAL A 1 89 ? -5.761 5.417 5.688 1.00 96.50 89 VAL A CA 1
ATOM 659 C C . VAL A 1 89 ? -5.512 4.660 6.997 1.00 96.50 89 VAL A C 1
ATOM 661 O O . VAL A 1 89 ? -6.352 4.686 7.900 1.00 96.50 89 VAL A O 1
ATOM 664 N N . LEU A 1 90 ? -4.376 3.965 7.123 1.00 97.50 90 LEU A N 1
ATOM 665 C CA . LEU A 1 90 ? -4.033 3.226 8.340 1.00 97.50 90 LEU A CA 1
ATOM 666 C C . LEU A 1 90 ? -3.653 4.144 9.503 1.00 97.50 90 LEU A C 1
ATOM 668 O O . LEU A 1 90 ? -3.938 3.787 10.647 1.00 97.50 90 LEU A O 1
ATOM 672 N N . GLU A 1 91 ? -3.047 5.299 9.240 1.00 96.44 91 GLU A N 1
ATOM 673 C CA . GLU A 1 91 ? -2.734 6.304 10.254 1.00 96.44 91 GLU A CA 1
ATOM 674 C C . GLU A 1 91 ? -4.020 6.875 10.856 1.00 96.44 91 GLU A C 1
ATOM 676 O O . GLU A 1 91 ? -4.240 6.770 12.067 1.00 96.44 91 GLU A O 1
ATOM 681 N N . LEU A 1 92 ? -4.928 7.361 10.008 1.00 97.00 92 LEU A N 1
ATOM 682 C CA . LEU A 1 92 ? -6.217 7.902 10.437 1.00 97.00 92 LEU A CA 1
ATOM 683 C C . LEU A 1 92 ? -7.082 6.842 11.138 1.00 97.00 92 LEU A C 1
ATOM 685 O O . LEU A 1 92 ? -7.619 7.074 12.225 1.00 97.00 92 LEU A O 1
ATOM 689 N N . ALA A 1 93 ? -7.175 5.634 10.573 1.00 97.75 93 ALA A N 1
ATOM 690 C CA . ALA A 1 93 ? -7.938 4.546 11.185 1.00 97.75 93 ALA A CA 1
ATOM 691 C C . ALA A 1 93 ? -7.294 4.040 12.489 1.00 97.75 93 ALA A C 1
ATOM 693 O O . ALA A 1 93 ? -7.999 3.602 13.404 1.00 97.75 93 ALA A O 1
ATOM 694 N N . GLY A 1 94 ? -5.965 4.095 12.592 1.00 97.88 94 GLY A N 1
ATOM 695 C CA . GLY A 1 94 ? -5.212 3.779 13.801 1.00 97.88 94 GLY A CA 1
ATOM 696 C C . GLY A 1 94 ? -5.480 4.781 14.922 1.00 97.88 94 GLY A C 1
ATOM 697 O O . GLY A 1 94 ? -5.732 4.368 16.057 1.00 97.88 94 GLY A O 1
ATOM 698 N N . ASN A 1 95 ? -5.519 6.074 14.596 1.00 96.56 95 ASN A N 1
ATOM 699 C CA . ASN A 1 95 ? -5.889 7.136 15.532 1.00 96.56 95 ASN A CA 1
ATOM 700 C C . ASN A 1 95 ? -7.329 6.949 16.029 1.00 96.56 95 ASN A C 1
ATOM 702 O O . ASN A 1 95 ? -7.547 6.836 17.234 1.00 96.56 95 ASN A O 1
ATOM 706 N N . ALA A 1 96 ? -8.289 6.733 15.122 1.00 96.31 96 ALA A N 1
ATOM 707 C CA . ALA A 1 96 ? -9.677 6.449 15.494 1.00 96.31 96 ALA A CA 1
ATOM 708 C C . ALA A 1 96 ? -9.821 5.188 16.373 1.00 96.31 96 ALA A C 1
ATOM 710 O O . ALA A 1 96 ? -10.668 5.129 17.268 1.00 96.31 96 ALA A O 1
ATOM 711 N N . ALA A 1 97 ? -8.997 4.158 16.147 1.00 97.94 97 ALA A N 1
ATOM 712 C CA . ALA A 1 97 ? -8.973 2.974 17.004 1.00 97.94 97 ALA A CA 1
ATOM 713 C C . ALA A 1 97 ? -8.463 3.291 18.413 1.00 97.94 97 ALA A C 1
ATOM 715 O O . ALA A 1 97 ? -9.050 2.843 19.404 1.00 97.94 97 ALA A O 1
ATOM 716 N N . ARG A 1 98 ? -7.387 4.077 18.491 1.00 97.06 98 ARG A N 1
ATOM 717 C CA . ARG A 1 98 ? -6.753 4.492 19.740 1.00 97.06 98 ARG A CA 1
ATOM 718 C C . ARG A 1 98 ? -7.678 5.368 20.580 1.00 97.06 98 ARG A C 1
ATOM 720 O O . ARG A 1 98 ? -7.792 5.117 21.779 1.00 97.06 98 ARG A O 1
ATOM 727 N N . ASP A 1 99 ? -8.382 6.308 19.959 1.00 95.38 99 ASP A N 1
ATOM 728 C CA . ASP A 1 99 ? -9.348 7.189 20.629 1.00 95.38 99 ASP A CA 1
ATOM 729 C C . ASP A 1 99 ? -10.518 6.390 21.217 1.00 95.38 99 ASP A C 1
ATOM 731 O O . ASP A 1 99 ? -10.956 6.622 22.344 1.00 95.38 99 ASP A O 1
ATOM 735 N N . ASN A 1 100 ? -10.934 5.333 20.515 1.00 94.81 100 ASN A N 1
ATOM 736 C CA . ASN A 1 100 ? -11.916 4.362 21.002 1.00 94.81 100 ASN A CA 1
ATOM 737 C C . ASN A 1 100 ? -11.336 3.328 21.990 1.00 94.81 100 ASN A C 1
ATOM 739 O O . ASN A 1 100 ? -12.018 2.358 22.342 1.00 94.81 100 ASN A O 1
ATOM 743 N N . LYS A 1 101 ? -10.086 3.509 22.445 1.00 96.62 101 LYS A N 1
ATOM 744 C CA . LYS A 1 101 ? -9.363 2.626 23.378 1.00 96.62 101 LYS A CA 1
ATOM 745 C C . LYS A 1 101 ? -9.290 1.172 22.890 1.00 96.62 101 LYS A C 1
ATOM 747 O O . LYS A 1 101 ? -9.419 0.230 23.675 1.00 96.62 101 LYS A O 1
ATOM 752 N N . LYS A 1 102 ? -9.122 0.966 21.581 1.00 97.19 102 LYS A N 1
ATOM 753 C CA . LYS A 1 102 ? -8.978 -0.355 20.953 1.00 97.19 102 LYS A CA 1
ATOM 754 C C . LYS A 1 102 ? -7.575 -0.529 20.376 1.00 97.19 102 LYS A C 1
ATOM 756 O O . LYS A 1 102 ? -7.049 0.355 19.716 1.00 97.19 102 LYS A O 1
ATOM 761 N N . ASN A 1 103 ? -7.023 -1.732 20.533 1.00 95.38 103 ASN A N 1
ATOM 762 C CA . ASN A 1 103 ? -5.719 -2.101 19.961 1.00 95.38 103 ASN A CA 1
ATOM 763 C C . ASN A 1 103 ? -5.813 -2.641 18.521 1.00 95.38 103 ASN A C 1
ATOM 765 O O . ASN A 1 103 ? -4.791 -2.878 17.886 1.00 95.38 103 ASN A O 1
ATOM 769 N N . ARG A 1 104 ? -7.027 -2.894 18.008 1.00 97.88 104 ARG A N 1
ATOM 770 C CA . ARG A 1 104 ? -7.267 -3.445 16.667 1.00 97.88 104 ARG A CA 1
ATOM 771 C C . ARG A 1 104 ? -8.129 -2.489 15.847 1.00 97.88 104 ARG A C 1
ATOM 773 O O . ARG A 1 104 ? -9.178 -2.044 16.314 1.00 97.88 104 ARG A O 1
ATOM 780 N N . ILE A 1 105 ? -7.716 -2.240 14.607 1.00 97.88 105 ILE A N 1
ATOM 781 C CA . ILE A 1 105 ? -8.517 -1.522 13.613 1.00 97.88 105 ILE A CA 1
ATOM 782 C C . ILE A 1 105 ? -9.679 -2.424 13.168 1.00 97.88 105 ILE A C 1
ATOM 784 O O . ILE A 1 105 ? -9.470 -3.576 12.790 1.00 97.88 105 ILE A O 1
ATOM 788 N N . ILE A 1 106 ? -10.905 -1.903 13.231 1.00 97.56 106 ILE A N 1
ATOM 789 C CA . ILE A 1 106 ? -12.128 -2.564 12.751 1.00 97.56 106 ILE A CA 1
ATOM 790 C C . ILE A 1 106 ? -12.728 -1.754 11.592 1.00 97.56 106 ILE A C 1
ATOM 792 O O . ILE A 1 106 ? -12.384 -0.577 11.453 1.00 97.56 106 ILE A O 1
ATOM 796 N N . PRO A 1 107 ? -13.668 -2.310 10.802 1.00 97.94 107 PRO A N 1
ATOM 797 C CA . PRO A 1 107 ? -14.265 -1.593 9.670 1.00 97.94 107 PRO A CA 1
ATOM 798 C C . PRO A 1 107 ? -14.834 -0.207 10.019 1.00 97.94 107 PRO A C 1
ATOM 800 O O . PRO A 1 107 ? -14.717 0.720 9.224 1.00 97.94 107 PRO A O 1
ATOM 803 N N . ARG A 1 108 ? -15.369 -0.017 11.236 1.00 97.31 108 ARG A N 1
ATOM 804 C CA . ARG A 1 108 ? -15.853 1.294 11.706 1.00 97.31 108 ARG A CA 1
ATOM 805 C C . ARG A 1 108 ? -14.753 2.358 11.770 1.00 97.31 108 ARG A C 1
ATOM 807 O O . ARG A 1 108 ? -15.025 3.507 11.455 1.00 97.31 108 ARG A O 1
ATOM 814 N N . HIS A 1 109 ? -13.534 2.005 12.175 1.00 97.69 109 HIS A N 1
ATOM 815 C CA . HIS A 1 109 ? -12.433 2.973 12.256 1.00 97.69 109 HIS A CA 1
ATOM 816 C C . HIS A 1 109 ? -11.986 3.422 10.863 1.00 97.69 109 HIS A C 1
ATOM 818 O O . HIS A 1 109 ? -11.724 4.599 10.663 1.00 97.69 109 HIS A O 1
ATOM 824 N N . VAL A 1 110 ? -11.985 2.500 9.894 1.00 97.19 110 VAL A N 1
ATOM 825 C CA . VAL A 1 110 ? -11.716 2.823 8.484 1.00 97.19 110 VAL A CA 1
ATOM 826 C C . VAL A 1 110 ? -12.805 3.740 7.926 1.00 97.19 110 VAL A C 1
ATOM 828 O O . VAL A 1 110 ? -12.496 4.717 7.258 1.00 97.19 110 VAL A O 1
ATOM 831 N N . LEU A 1 111 ? -14.076 3.473 8.243 1.00 96.00 111 LEU A N 1
ATOM 832 C CA . LEU A 1 111 ? -15.184 4.335 7.826 1.00 96.00 111 LEU A CA 1
ATOM 833 C C . LEU A 1 111 ? -15.042 5.765 8.363 1.00 96.00 111 LEU A C 1
ATOM 835 O O . LEU A 1 111 ? -15.271 6.712 7.620 1.00 96.00 111 LEU A O 1
ATOM 839 N N . LEU A 1 112 ? -14.695 5.911 9.646 1.00 95.19 112 LEU A N 1
ATOM 840 C CA . LEU A 1 112 ? -14.494 7.221 10.268 1.00 95.19 112 LEU A CA 1
ATOM 841 C C . LEU A 1 112 ? -13.299 7.957 9.661 1.00 95.19 112 LEU A C 1
ATOM 843 O O . LEU A 1 112 ? -13.412 9.148 9.411 1.00 95.19 112 LEU A O 1
ATOM 847 N N . ALA A 1 113 ? -12.201 7.249 9.393 1.00 94.94 113 ALA A N 1
ATOM 848 C CA . ALA A 1 113 ? -11.039 7.814 8.718 1.00 94.94 113 ALA A CA 1
ATOM 849 C C . ALA A 1 113 ? -11.409 8.367 7.335 1.00 94.94 113 ALA A C 1
ATOM 851 O O . ALA A 1 113 ? -11.201 9.537 7.078 1.00 94.94 113 ALA A O 1
ATOM 852 N N . VAL A 1 114 ? -12.043 7.559 6.482 1.00 94.75 114 VAL A N 1
ATOM 853 C CA . VAL A 1 114 ? -12.337 7.949 5.090 1.00 94.75 114 VAL A CA 1
ATOM 854 C C . VAL A 1 114 ? -13.419 9.030 4.982 1.00 94.75 114 VAL A C 1
ATOM 856 O O . VAL A 1 114 ? -13.430 9.778 4.016 1.00 94.75 114 VAL A O 1
ATOM 859 N N . ARG A 1 115 ? -14.372 9.099 5.920 1.00 94.56 115 ARG A N 1
ATOM 860 C CA . ARG A 1 115 ? -15.471 10.083 5.851 1.00 94.56 115 ARG A CA 1
ATOM 861 C C . ARG A 1 115 ? -15.141 11.449 6.433 1.00 94.56 115 ARG A C 1
ATOM 863 O O . ARG A 1 115 ? -15.850 12.397 6.116 1.00 94.56 115 ARG A O 1
ATOM 870 N N . ASN A 1 116 ? -14.171 11.512 7.337 1.00 90.69 116 ASN A N 1
ATOM 871 C CA . ASN A 1 116 ? -13.835 12.735 8.061 1.00 90.69 116 ASN A CA 1
ATOM 872 C C . ASN A 1 116 ? -12.540 13.382 7.549 1.00 90.69 116 ASN A C 1
ATOM 874 O O . ASN A 1 116 ? -12.133 14.399 8.101 1.00 90.69 116 ASN A O 1
ATOM 878 N N . ASP A 1 117 ? -11.895 12.765 6.563 1.00 86.50 117 ASP A N 1
ATOM 879 C CA . ASP A 1 117 ? -10.736 13.296 5.849 1.00 86.50 117 ASP A CA 1
ATOM 880 C C . ASP A 1 117 ? -11.224 14.142 4.658 1.00 86.50 117 ASP A C 1
ATOM 882 O O . ASP A 1 117 ? -12.220 13.769 4.026 1.00 86.50 117 ASP A O 1
ATOM 886 N N . GLU A 1 118 ? -10.586 15.289 4.404 1.00 78.06 118 GLU A N 1
ATOM 887 C CA . GLU A 1 118 ? -10.942 16.225 3.313 1.00 78.06 118 GLU A CA 1
ATOM 888 C C . GLU A 1 118 ? -10.335 15.838 1.957 1.00 78.06 118 GLU A C 1
ATOM 890 O O . GLU A 1 118 ? -9.161 15.405 1.914 1.00 78.06 118 GLU A O 1
#

Mean predicted aligned error: 13.25 Å

Radius of gyration: 20.35 Å; Cα contacts (8 Å, |Δi|>4): 65; chains: 1; bounding box: 49×46×54 Å

Nearest PDB structures (foldseek):
  5b32-assembly1_C  TM=9.939E-01  e=2.848E-10  Homo sapiens
  8ox1-assembly1_G  TM=9.876E-01  e=2.212E-10  Homo sapiens
  8g8b-assembly1_G  TM=9.880E-01  e=2.356E-10  Xenopus laevis
  8guk-assembly1_G  TM=9.727E-01  e=3.034E-10  Homo sapiens
  6jr1-assembly1_C  TM=9.933E-01  e=6.480E-10  Homo sapiens

Solvent-accessible surface area (backbone atoms only — not comparable to full-atom values): 7674 Å² total; per-residue (Å²): 138,86,86,83,76,86,74,55,76,69,64,58,57,68,74,69,70,80,73,87,82,89,77,86,85,83,89,78,84,89,91,77,96,74,92,62,90,74,75,80,88,74,52,67,19,67,76,68,75,42,90,43,61,22,66,59,46,43,51,48,52,60,72,67,59,82,53,98,70,79,63,88,60,53,26,50,53,54,31,53,52,54,45,50,57,52,49,54,52,49,51,44,10,46,49,50,15,48,77,70,73,37,97,60,76,49,75,68,24,46,50,52,30,67,72,73,55,132

pLDDT: mean 80.62, std 23.35, range [34.09, 98.38]

Organism: Opuntia streptacantha (NCBI:txid393608)

Sequence (118 aa):
TLFRSKKTPFAILLELAMDSTGGKAKKGAAGRKGGGPKKKPVSRSVKAGLQFPVGRIGRYLKKGRYAQRVGTGAPVYLAAVLEYLAAEVLELAGNAARDNKKNRIIPRHVLLAVRNDE